Protein AF-A0A0C2CTE9-F1 (afdb_monomer)

InterPro domains:
  IPR027417 P-loop containing nucleoside triphosphate hydrolase [G3DSA:3.40.50.300] (1-88)
  IPR027417 P-loop containing nucleoside triphosphate hydrolase [SSF52540] (2-74)

Foldseek 3Di:
DCVVCVVVVHDDDDVVQQWDQDPVLRDIAGQDPNDGHHDDCVPSDDDPDDDPVRVVVVCVVCVVVLVVVVVVCVVVVHDDDPVSCVSVVD

Secondary structure (DSSP, 8-state):
--HHHHHTTPPP--HHHHEEEETTTTEEEEEETTEEEPPPTTSS--PPPPPHHHHHHHHHHHHHHHHHHHHHHHHTTPPPPHHHHHHHH-

Organism: NCBI:txid51022

Nearest PDB structures (foldseek):
  1nst-assembly1_A  TM=9.491E-01  e=1.298E-06  Homo sapiens
  1vkj-assembly1_B  TM=8.476E-01  e=7.315E-04  Mus musculus
  3uan-assembly1_A  TM=8.622E-01  e=2.492E-03  Mus musculus
  3uan-assembly2_B  TM=8.777E-01  e=2.492E-03  Mus musculus
  1zrh-assembly1_A  TM=8.603E-01  e=3.503E-03  Homo sapiens

Structure (mmCIF, N/CA/C/O backbone):
data_AF-A0A0C2CTE9-F1
#
_entry.id   AF-A0A0C2CTE9-F1
#
loop_
_atom_site.group_PDB
_atom_site.id
_atom_site.type_symbol
_atom_site.label_atom_id
_atom_site.label_alt_id
_atom_site.label_comp_id
_atom_site.label_asym_id
_atom_site.label_entity_id
_atom_site.label_seq_id
_atom_site.pdbx_PDB_ins_code
_atom_site.Cartn_x
_atom_site.Cartn_y
_atom_site.Cartn_z
_atom_site.occupancy
_atom_site.B_iso_or_equiv
_atom_site.auth_seq_id
_atom_site.auth_comp_id
_atom_site.auth_asym_id
_atom_site.auth_atom_id
_atom_site.pdbx_PDB_model_num
ATOM 1 N N . MET A 1 1 ? -10.274 -11.892 5.790 1.00 67.19 1 MET A N 1
ATOM 2 C CA . MET A 1 1 ? -9.893 -10.835 6.761 1.00 67.19 1 MET A CA 1
ATOM 3 C C . MET A 1 1 ? -9.371 -11.424 8.078 1.00 67.19 1 MET A C 1
ATOM 5 O O . MET A 1 1 ? -9.057 -10.669 8.982 1.00 67.19 1 MET A O 1
ATOM 9 N N . THR A 1 2 ? -9.232 -12.751 8.167 1.00 83.19 2 THR A N 1
ATOM 10 C CA . THR A 1 2 ? -8.794 -13.499 9.357 1.00 83.19 2 THR A CA 1
ATOM 11 C C . THR A 1 2 ? -7.393 -14.099 9.219 1.00 83.19 2 THR A C 1
ATOM 13 O O . THR A 1 2 ? -6.839 -14.565 10.205 1.00 83.19 2 THR A O 1
ATOM 16 N N . GLU A 1 3 ? -6.787 -14.034 8.026 1.00 87.62 3 GLU A N 1
ATOM 17 C CA . GLU A 1 3 ? -5.477 -14.638 7.736 1.00 87.62 3 GLU A CA 1
ATOM 18 C C . GLU A 1 3 ? -4.401 -14.244 8.763 1.00 87.62 3 GLU A C 1
ATOM 20 O O . GLU A 1 3 ? -3.605 -15.075 9.186 1.00 87.62 3 GLU A O 1
ATOM 25 N N . LEU A 1 4 ? -4.385 -12.977 9.197 1.00 87.44 4 LEU A N 1
ATOM 26 C CA . LEU A 1 4 ? -3.417 -12.501 10.184 1.00 87.44 4 LEU A CA 1
ATOM 27 C C . LEU A 1 4 ? -3.638 -13.128 11.566 1.00 87.44 4 LEU A C 1
ATOM 29 O O . LEU A 1 4 ? -2.675 -13.555 12.195 1.00 87.44 4 LEU A O 1
ATOM 33 N N . THR A 1 5 ? -4.882 -13.180 12.048 1.00 90.88 5 THR A N 1
ATOM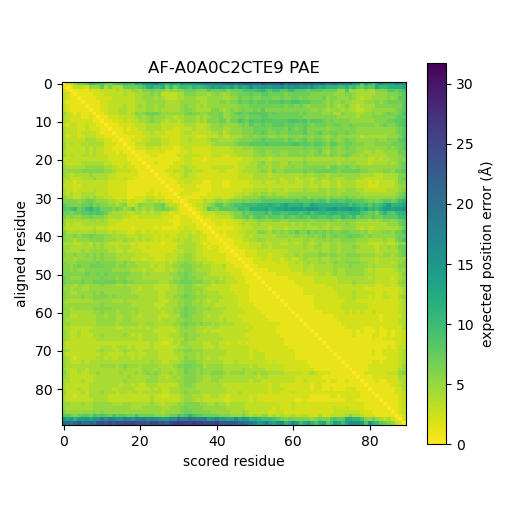 34 C CA . THR A 1 5 ? -5.185 -13.765 13.363 1.00 90.88 5 THR A CA 1
ATOM 35 C C . THR A 1 5 ? -4.928 -15.267 13.364 1.00 90.88 5 THR A C 1
ATOM 37 O O . THR A 1 5 ? -4.346 -15.771 14.316 1.00 90.88 5 THR A O 1
ATOM 40 N N . GLU A 1 6 ? -5.255 -15.954 12.267 1.00 89.81 6 GLU A N 1
ATOM 41 C CA . GLU A 1 6 ? -4.949 -17.375 12.066 1.00 89.81 6 GLU A CA 1
ATOM 42 C C . GLU A 1 6 ? -3.435 -17.632 12.109 1.00 89.81 6 GLU A C 1
ATOM 44 O O . GLU A 1 6 ? -2.975 -18.480 12.869 1.00 89.81 6 GLU A O 1
ATOM 49 N N . LYS A 1 7 ? -2.640 -16.847 11.368 1.00 89.81 7 LYS A N 1
ATOM 50 C CA . LYS A 1 7 ? -1.171 -16.974 11.348 1.00 89.81 7 LYS A CA 1
ATOM 51 C C . LYS A 1 7 ? -0.506 -16.679 12.691 1.00 89.81 7 LYS A C 1
ATOM 53 O O . LYS A 1 7 ? 0.560 -17.220 12.963 1.00 89.81 7 LYS A O 1
ATOM 58 N N . LEU A 1 8 ? -1.109 -15.822 13.512 1.00 93.69 8 LEU A N 1
ATOM 59 C CA . LEU A 1 8 ? -0.618 -15.502 14.854 1.00 93.69 8 LEU A CA 1
ATOM 60 C C . LEU A 1 8 ? -1.136 -16.467 15.936 1.00 93.69 8 LEU A C 1
ATOM 62 O O . LEU A 1 8 ? -0.796 -16.286 17.102 1.00 93.69 8 LEU A O 1
ATOM 66 N N . GLY A 1 9 ? -1.963 -17.461 15.586 1.00 93.94 9 GLY A N 1
ATOM 67 C CA . GLY A 1 9 ? -2.578 -18.376 16.555 1.00 93.94 9 GLY A CA 1
ATOM 68 C C . GLY A 1 9 ? -3.561 -17.688 17.509 1.00 93.94 9 GLY A C 1
ATOM 69 O O . GLY A 1 9 ? -3.783 -18.163 18.621 1.00 93.94 9 GLY A O 1
ATOM 70 N N . LEU A 1 10 ? -4.122 -16.546 17.104 1.00 94.75 10 LEU A N 1
ATOM 71 C CA . LEU A 1 10 ? -5.068 -15.777 17.907 1.00 94.75 10 LEU A CA 1
ATOM 72 C C . LEU A 1 10 ? -6.503 -16.286 17.709 1.00 94.75 10 LEU A C 1
ATOM 74 O O . LEU A 1 10 ? -6.837 -16.784 16.629 1.00 94.75 10 LEU A O 1
ATOM 78 N N . PRO A 1 11 ? -7.385 -16.113 18.712 1.00 93.94 11 PRO A N 1
ATOM 79 C CA . PRO A 1 11 ? -8.803 -16.412 18.563 1.00 93.94 11 PRO A CA 1
ATOM 80 C C . PRO A 1 11 ? -9.427 -15.674 17.375 1.00 93.94 11 PRO A C 1
ATOM 82 O O . PRO A 1 11 ? -9.008 -14.568 17.017 1.00 93.94 11 PRO A O 1
ATOM 85 N N . TYR A 1 12 ? -10.473 -16.269 16.797 1.00 90.81 12 TYR A N 1
ATOM 86 C CA . TYR A 1 12 ? -11.240 -15.625 15.736 1.00 90.81 12 TYR A CA 1
ATOM 87 C C . TYR A 1 12 ? -11.761 -14.262 16.201 1.00 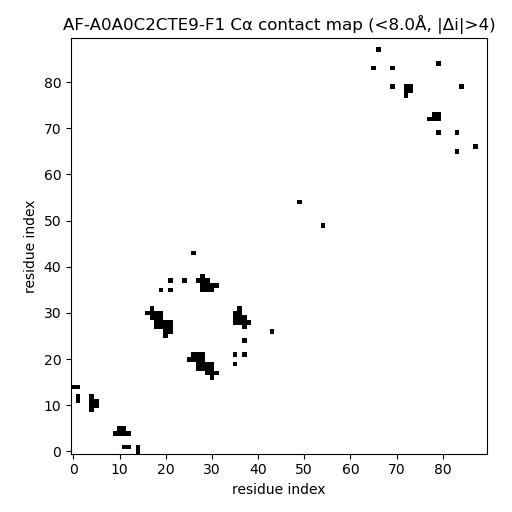90.81 12 TYR A C 1
ATOM 89 O O . TYR A 1 12 ? -12.385 -14.139 17.257 1.00 90.81 12 TYR A O 1
ATOM 97 N N . PHE A 1 13 ? -11.538 -13.247 15.370 1.00 88.75 13 PHE A N 1
ATOM 98 C CA . PHE A 1 13 ? -12.045 -11.905 15.590 1.00 88.75 13 PHE A CA 1
ATOM 99 C C . PHE A 1 13 ? -12.857 -11.449 14.378 1.00 88.75 13 PHE A C 1
ATOM 101 O O . PHE A 1 13 ? -12.356 -11.388 13.251 1.00 88.75 13 PHE A O 1
ATOM 108 N N . ASP A 1 14 ? -14.123 -11.105 14.615 1.00 89.69 14 ASP A N 1
ATOM 109 C CA . ASP A 1 14 ? -15.034 -10.648 13.569 1.00 89.69 14 ASP A CA 1
ATOM 110 C C . ASP A 1 14 ? -14.760 -9.183 13.196 1.00 89.69 14 ASP A C 1
ATOM 112 O O . ASP A 1 14 ? -15.430 -8.243 13.638 1.00 89.69 14 ASP A O 1
ATOM 116 N N . TYR A 1 15 ? -13.765 -8.982 12.332 1.00 91.00 15 TYR A N 1
ATOM 117 C CA . TYR A 1 15 ? -13.439 -7.659 11.812 1.00 91.00 15 TYR A CA 1
ATOM 118 C C . TYR A 1 15 ? -14.605 -7.015 11.045 1.00 91.00 15 TYR A C 1
ATOM 120 O O . TYR A 1 15 ? -14.642 -5.791 10.954 1.00 91.00 15 TYR A O 1
ATOM 128 N N . SER A 1 16 ? -15.574 -7.782 10.522 1.00 89.25 16 SER A N 1
ATOM 129 C CA . SER A 1 16 ? -16.708 -7.206 9.781 1.00 89.25 16 SER A CA 1
ATOM 130 C C . SER A 1 16 ? -17.613 -6.344 10.668 1.00 89.25 16 SER A C 1
ATOM 132 O O . SER A 1 16 ? -18.213 -5.383 10.192 1.00 89.25 16 SER A O 1
ATOM 134 N N . LYS A 1 17 ? -17.643 -6.639 11.975 1.00 89.50 17 LYS A N 1
ATOM 135 C CA . LYS A 1 17 ? -18.344 -5.850 12.997 1.00 89.50 17 LYS A CA 1
ATOM 136 C C . LYS A 1 17 ? -17.467 -4.765 13.619 1.00 89.50 17 LYS A C 1
ATOM 138 O O . LYS A 1 17 ? -17.986 -3.780 14.137 1.00 89.50 17 LYS A O 1
ATOM 143 N N . ALA A 1 18 ? -16.147 -4.936 13.575 1.00 92.69 18 ALA A N 1
ATOM 144 C CA . ALA A 1 18 ? -15.195 -4.039 14.226 1.00 92.69 18 ALA A CA 1
ATOM 145 C C . ALA A 1 18 ? -14.689 -2.900 13.331 1.00 92.69 18 ALA A C 1
ATOM 147 O O . ALA A 1 18 ? -14.195 -1.896 13.848 1.00 92.69 18 ALA A O 1
ATOM 148 N N . VAL A 1 19 ? -14.782 -3.029 12.003 1.00 95.25 19 VAL A N 1
ATOM 149 C CA . VAL A 1 19 ? -14.419 -1.962 11.065 1.00 95.25 19 VAL A CA 1
ATOM 150 C C . VAL A 1 19 ? -15.531 -1.681 10.063 1.00 95.25 19 VAL A C 1
ATOM 152 O O . VAL A 1 19 ? -16.188 -2.583 9.559 1.00 95.25 19 VAL A O 1
ATOM 155 N N . ARG A 1 20 ? -15.713 -0.403 9.726 1.00 94.94 20 ARG A N 1
ATOM 156 C CA . ARG A 1 20 ? -16.675 0.055 8.718 1.00 94.94 20 ARG A CA 1
ATOM 157 C C . ARG A 1 20 ? -16.001 0.998 7.737 1.00 94.94 20 ARG A C 1
ATOM 159 O O . ARG A 1 20 ? -15.171 1.818 8.131 1.00 94.94 20 ARG A O 1
ATOM 166 N N . TYR A 1 21 ? -16.378 0.919 6.465 1.00 95.50 21 TYR A N 1
ATOM 167 C CA . TYR A 1 21 ? -15.961 1.913 5.483 1.00 95.50 21 TYR A CA 1
ATOM 168 C C . TYR A 1 21 ? -16.568 3.283 5.816 1.00 95.50 21 TYR A C 1
ATOM 170 O O . TYR A 1 21 ? -17.763 3.403 6.094 1.00 95.50 21 TYR A O 1
ATOM 178 N N . SER A 1 22 ? -15.738 4.321 5.798 1.00 95.19 22 SER A N 1
ATOM 179 C CA . SER A 1 22 ? -16.174 5.710 5.910 1.00 95.19 22 SER A CA 1
ATOM 180 C C . SER A 1 22 ? -16.007 6.386 4.557 1.00 95.19 22 SER A C 1
ATOM 182 O O . SER A 1 22 ? -14.885 6.518 4.071 1.00 95.19 22 SER A O 1
ATOM 184 N N . SER A 1 23 ? -17.108 6.842 3.960 1.00 94.50 23 SER A N 1
ATOM 185 C CA . SER A 1 23 ? -17.099 7.552 2.675 1.00 94.50 23 SER A CA 1
ATOM 186 C C . SER A 1 23 ? -16.352 8.883 2.756 1.00 94.50 23 SER A C 1
ATOM 188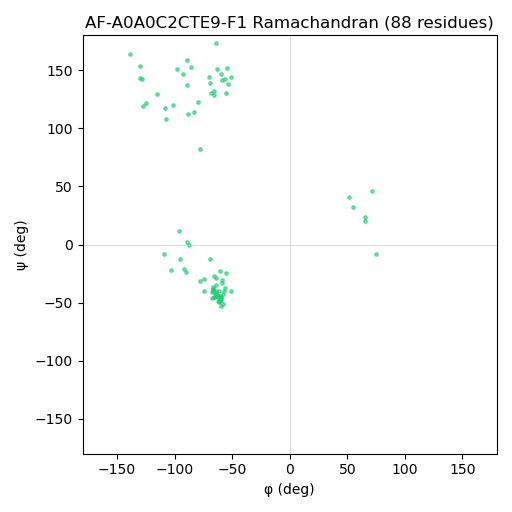 O O . SER A 1 23 ? -15.565 9.198 1.868 1.00 94.50 23 SER A O 1
ATOM 190 N N . SER A 1 24 ? -16.515 9.628 3.854 1.00 92.62 24 SER A N 1
ATOM 191 C CA . SER A 1 24 ? -15.806 10.893 4.075 1.00 92.62 24 SER A CA 1
ATOM 192 C C . SER A 1 24 ? -14.302 10.686 4.247 1.00 92.62 24 SER A C 1
ATOM 194 O O . SER A 1 24 ? -13.498 11.463 3.732 1.00 92.62 24 SER A O 1
ATOM 196 N N . LYS A 1 25 ? -13.894 9.607 4.931 1.00 95.12 25 LYS A N 1
ATOM 197 C CA . LYS A 1 25 ? -12.475 9.269 5.075 1.00 95.12 25 LYS A CA 1
ATOM 198 C C . LYS A 1 25 ? -11.908 8.622 3.812 1.00 95.12 25 LYS A C 1
ATOM 200 O O . LYS A 1 25 ? -10.725 8.817 3.547 1.00 95.12 25 LYS A O 1
ATOM 205 N N . ARG A 1 26 ? -12.731 7.881 3.062 1.00 95.81 26 ARG A N 1
ATOM 206 C CA . ARG A 1 26 ? -12.399 6.957 1.959 1.00 95.81 26 ARG A CA 1
ATOM 207 C C . ARG A 1 26 ? -11.586 5.724 2.366 1.00 95.81 26 ARG A C 1
ATOM 209 O O . ARG A 1 26 ? -10.953 5.089 1.531 1.00 95.81 26 ARG A O 1
ATOM 216 N N . PHE A 1 27 ? -11.609 5.377 3.651 1.00 97.00 27 PHE A N 1
ATOM 217 C CA . PHE A 1 27 ? -10.912 4.216 4.210 1.00 97.00 27 PHE A CA 1
ATOM 218 C C . PHE A 1 27 ? -11.803 3.503 5.231 1.00 97.00 27 PHE A C 1
ATOM 220 O O . PHE A 1 27 ? -12.776 4.074 5.732 1.00 97.00 27 PHE A O 1
ATOM 227 N N . PHE A 1 28 ? -11.445 2.263 5.563 1.00 96.50 28 PHE A N 1
ATOM 228 C CA . PHE A 1 28 ? -12.021 1.554 6.703 1.00 96.50 28 PHE A CA 1
ATOM 229 C C . PHE A 1 28 ? -11.559 2.187 8.019 1.00 96.50 28 PHE A C 1
ATOM 231 O O . PHE A 1 28 ? -10.399 2.575 8.173 1.00 96.50 28 PHE A O 1
ATOM 238 N N . CYS A 1 29 ? -12.489 2.302 8.959 1.00 96.62 29 CYS A N 1
ATOM 239 C CA . CYS A 1 29 ? -12.299 2.908 10.268 1.00 96.62 29 CYS A CA 1
ATOM 240 C C . CYS A 1 29 ? -12.827 1.971 11.354 1.00 96.62 29 CYS A C 1
ATOM 242 O O . CYS A 1 29 ? -13.727 1.173 11.099 1.00 96.62 29 CYS A O 1
ATOM 244 N N . GLN A 1 30 ? -12.287 2.086 12.564 1.00 96.25 30 GLN A N 1
ATOM 245 C CA . GLN A 1 30 ? -12.708 1.273 13.699 1.00 96.25 30 GLN A CA 1
ATOM 246 C C . GLN A 1 30 ? -14.109 1.682 14.166 1.00 96.25 30 GLN A C 1
ATOM 248 O O . GLN A 1 30 ? -14.448 2.866 14.159 1.00 96.25 30 GLN A O 1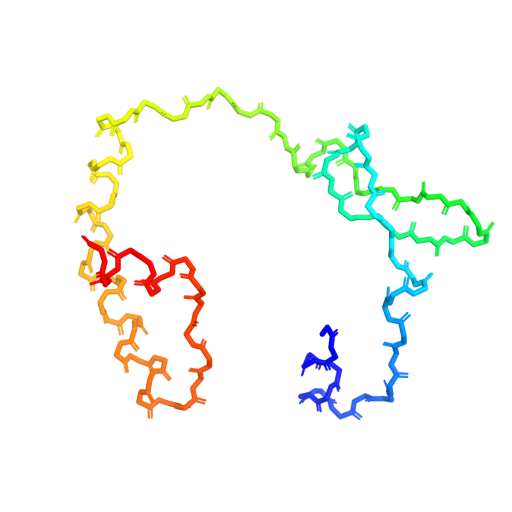
ATOM 253 N N . VAL A 1 31 ? -14.906 0.714 14.604 1.00 95.19 31 VAL A N 1
ATOM 254 C CA . VAL A 1 31 ? -16.170 0.932 15.309 1.00 95.19 31 VAL A CA 1
ATOM 255 C C . VAL A 1 31 ? -15.924 0.711 16.800 1.00 95.19 31 VAL A C 1
ATOM 257 O O . VAL A 1 31 ? -15.503 -0.367 17.208 1.00 95.19 31 VAL A O 1
ATOM 260 N N . ILE A 1 32 ? -16.158 1.741 17.612 1.00 91.75 32 ILE A N 1
ATOM 261 C CA . ILE A 1 32 ? -16.058 1.692 19.076 1.00 91.75 32 ILE A CA 1
ATOM 262 C C . ILE A 1 32 ? -17.374 2.227 19.623 1.00 91.75 32 ILE A C 1
ATOM 264 O O . ILE A 1 32 ? -17.724 3.366 19.321 1.00 91.75 32 ILE A O 1
ATOM 268 N N . GLU A 1 33 ? -18.116 1.413 20.378 1.00 88.94 33 GLU A N 1
ATOM 269 C CA . GLU A 1 33 ? -19.406 1.813 20.975 1.00 88.94 33 GLU A CA 1
ATOM 270 C C . GLU A 1 33 ? -20.378 2.417 19.937 1.00 88.94 33 GLU A C 1
ATOM 272 O O . GLU A 1 33 ? -21.008 3.451 20.149 1.00 88.94 33 GLU A O 1
ATOM 277 N N . GLY A 1 34 ? -20.425 1.825 18.738 1.00 85.12 34 GLY A N 1
ATOM 278 C CA . GLY A 1 34 ? -21.241 2.312 17.618 1.00 85.12 34 GLY A CA 1
ATOM 279 C C . GLY A 1 34 ? -20.704 3.566 16.909 1.00 85.12 34 GLY A C 1
ATOM 280 O O . GLY A 1 34 ? -21.189 3.915 15.832 1.00 85.12 34 GLY A O 1
ATOM 281 N N . LYS A 1 35 ? -19.665 4.224 17.437 1.00 89.00 35 LYS A N 1
ATOM 282 C CA . LYS A 1 35 ? -19.023 5.389 16.815 1.00 89.00 35 LYS A CA 1
ATOM 283 C C . LYS A 1 35 ? -17.898 4.962 15.881 1.00 89.00 35 LYS A C 1
ATOM 285 O O . LYS A 1 35 ? -17.075 4.107 16.201 1.00 89.00 35 LYS A O 1
ATOM 290 N N . THR A 1 36 ? -17.831 5.597 14.713 1.00 93.75 36 THR A N 1
ATOM 291 C CA . THR A 1 36 ? -16.741 5.385 13.754 1.00 93.75 36 THR A CA 1
ATOM 292 C C . THR A 1 36 ? -15.536 6.251 14.122 1.00 93.75 36 THR A C 1
ATOM 294 O O . THR A 1 36 ? -15.589 7.476 14.018 1.00 93.75 36 THR A O 1
ATOM 297 N N . LYS A 1 37 ? -14.427 5.618 14.508 1.00 95.75 37 LYS A N 1
ATOM 298 C CA . LYS A 1 37 ? -13.146 6.263 14.804 1.00 95.75 37 LYS A CA 1
ATOM 299 C C . LYS A 1 37 ? -12.144 5.961 13.692 1.00 95.75 37 LYS A C 1
ATOM 301 O O . LYS A 1 37 ? -11.655 4.843 13.542 1.00 95.75 37 LYS A O 1
ATOM 306 N N . CYS A 1 38 ? -11.852 6.973 12.882 1.00 96.50 38 CYS A N 1
ATOM 307 C CA . CYS A 1 38 ? -10.892 6.870 11.787 1.00 96.50 38 CYS A CA 1
ATOM 308 C C . CYS A 1 38 ? -9.468 7.217 12.233 1.00 96.50 38 CYS A C 1
ATOM 310 O O . CYS A 1 38 ? -9.262 7.955 13.197 1.00 96.50 38 CYS A O 1
ATOM 312 N N . LEU A 1 39 ? -8.480 6.739 11.473 1.00 96.44 39 LEU A N 1
ATOM 313 C CA . LEU A 1 39 ? -7.102 7.208 11.607 1.00 96.44 39 LEU A CA 1
ATOM 314 C C . LEU A 1 39 ? -7.018 8.720 11.341 1.00 96.44 39 LEU A C 1
ATOM 316 O O . LEU A 1 39 ? -7.754 9.259 10.508 1.00 96.44 39 LEU A O 1
ATOM 320 N N . GLY A 1 40 ? -6.100 9.389 12.043 1.00 95.31 40 GLY A N 1
ATOM 321 C CA . GLY A 1 40 ? -5.930 10.840 11.981 1.00 95.31 40 GLY A CA 1
ATOM 322 C C . GLY A 1 40 ? -5.499 11.371 10.607 1.00 95.31 40 GLY A C 1
ATOM 323 O O . GLY A 1 40 ? -5.142 10.619 9.698 1.00 95.31 40 GLY A O 1
ATOM 324 N N . ARG A 1 41 ? -5.472 12.705 10.475 1.00 93.12 41 ARG A N 1
ATOM 325 C CA . ARG A 1 41 ? -5.197 13.431 9.214 1.00 93.12 41 ARG A CA 1
ATOM 326 C C . ARG A 1 41 ? -3.873 13.051 8.536 1.00 93.12 41 ARG A C 1
ATOM 328 O O . ARG A 1 41 ? -3.739 13.187 7.325 1.00 93.12 41 ARG A O 1
ATOM 335 N N . GLY A 1 42 ? -2.899 12.547 9.294 1.00 95.88 42 GLY A N 1
ATOM 336 C CA . GLY A 1 42 ? -1.622 12.071 8.758 1.00 95.88 42 GLY A CA 1
ATOM 337 C C . GLY A 1 42 ? -1.703 10.789 7.917 1.00 95.88 42 GLY A C 1
ATOM 338 O O . GLY A 1 42 ? -0.724 10.462 7.254 1.00 95.88 42 GLY A O 1
ATOM 339 N N . LYS A 1 43 ? -2.826 10.055 7.927 1.00 96.56 43 LYS A N 1
ATOM 340 C CA . LYS A 1 43 ? -2.989 8.773 7.221 1.00 96.56 43 LYS A CA 1
ATOM 341 C C . LYS A 1 43 ? -4.050 8.884 6.127 1.00 96.56 43 LYS A C 1
ATOM 343 O O . LYS A 1 43 ? -5.170 9.318 6.391 1.00 96.56 43 LYS A O 1
ATOM 348 N N . GLY A 1 44 ? -3.720 8.457 4.907 1.00 94.81 44 GLY A N 1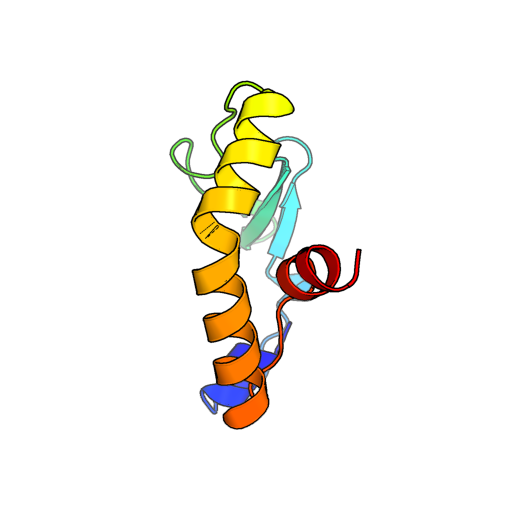
ATOM 349 C CA . GLY A 1 44 ? -4.601 8.601 3.741 1.00 94.81 44 GLY A CA 1
ATOM 350 C C . GLY A 1 44 ? -4.709 10.052 3.268 1.00 94.81 44 GLY A C 1
ATOM 351 O O . GLY A 1 44 ? -5.818 10.554 3.082 1.00 94.81 44 GLY A O 1
ATOM 352 N N . ARG A 1 45 ? -3.558 10.733 3.164 1.00 95.88 45 ARG A N 1
ATOM 353 C CA . ARG A 1 45 ? -3.452 12.085 2.602 1.00 95.88 45 ARG A CA 1
ATOM 354 C C . ARG A 1 45 ? -3.859 12.072 1.131 1.00 95.88 45 ARG A C 1
ATOM 356 O O . ARG A 1 45 ? -3.690 11.068 0.442 1.00 95.88 45 ARG A O 1
ATOM 363 N N . VAL A 1 46 ? -4.383 13.200 0.667 1.00 93.62 46 VAL A N 1
ATOM 364 C CA . VAL A 1 46 ? -4.687 13.401 -0.748 1.00 93.62 46 VAL A CA 1
ATOM 365 C C . VAL A 1 46 ? -3.441 13.959 -1.408 1.00 93.62 46 VAL A C 1
ATOM 367 O O . VAL A 1 46 ? -3.029 15.073 -1.096 1.00 93.62 46 VAL A O 1
ATOM 370 N N . TYR A 1 47 ? -2.834 13.159 -2.273 1.00 94.50 47 TYR A N 1
ATOM 371 C CA . TYR A 1 47 ? -1.763 13.606 -3.151 1.00 94.50 47 TYR A CA 1
ATOM 372 C C . TYR A 1 47 ? -2.358 13.929 -4.524 1.00 94.50 47 TYR A C 1
ATOM 374 O O . TYR A 1 47 ? -3.371 13.321 -4.892 1.00 94.50 47 TYR A O 1
ATOM 382 N N . PRO A 1 48 ? -1.759 14.860 -5.283 1.00 96.69 48 PRO A N 1
ATOM 383 C CA . PRO A 1 48 ? -2.072 15.004 -6.697 1.00 96.69 48 PRO A CA 1
ATOM 384 C C . PRO A 1 48 ? -1.965 13.646 -7.412 1.00 96.69 48 PRO A C 1
ATOM 386 O O . PRO A 1 48 ? -1.100 12.842 -7.042 1.00 96.69 48 PRO A O 1
ATOM 389 N N . PRO A 1 49 ? -2.823 13.367 -8.409 1.00 95.81 49 PRO A N 1
ATOM 390 C CA . PRO A 1 49 ? -2.678 12.175 -9.232 1.00 95.81 49 PRO A CA 1
ATOM 391 C C . PRO A 1 49 ? -1.271 12.098 -9.833 1.00 95.81 49 PRO A C 1
ATOM 393 O O . PRO A 1 49 ? -0.722 13.105 -10.279 1.00 95.81 49 PRO A O 1
ATOM 396 N N . MET A 1 50 ? -0.683 10.903 -9.830 1.00 96.50 50 MET A N 1
ATOM 397 C CA . MET A 1 50 ? 0.621 10.673 -10.448 1.00 96.50 50 MET A CA 1
ATOM 398 C C . MET A 1 50 ? 0.495 10.795 -11.976 1.00 96.50 50 MET A C 1
ATOM 400 O O . MET A 1 50 ? -0.393 10.147 -12.536 1.00 96.50 50 MET A O 1
ATOM 404 N N . PRO A 1 51 ? 1.362 11.570 -12.658 1.00 97.62 51 PRO A N 1
ATOM 405 C CA . PRO A 1 51 ? 1.377 11.621 -14.116 1.00 97.62 51 PRO A CA 1
ATOM 406 C C . PRO A 1 51 ? 1.625 10.232 -14.727 1.00 97.62 51 PRO A C 1
ATOM 408 O O . PRO A 1 51 ? 2.449 9.484 -14.184 1.00 97.62 51 PRO A O 1
ATOM 411 N N . PRO A 1 52 ? 0.970 9.878 -15.847 1.00 96.94 52 PRO A N 1
ATOM 412 C CA . PRO A 1 52 ? 1.153 8.578 -16.489 1.00 96.94 52 PRO A CA 1
ATOM 413 C C . PRO A 1 52 ? 2.611 8.276 -16.855 1.00 96.94 52 PRO A C 1
ATOM 415 O O . PRO A 1 52 ? 3.061 7.145 -16.675 1.00 96.94 52 PRO A O 1
ATOM 418 N N . GLU A 1 53 ? 3.382 9.277 -17.295 1.00 97.50 53 GLU A N 1
ATOM 419 C CA . GLU A 1 53 ? 4.792 9.084 -17.657 1.00 97.50 53 GLU A CA 1
ATOM 420 C C . GLU A 1 53 ? 5.639 8.738 -16.431 1.00 97.50 53 GLU A C 1
ATOM 422 O O . GLU A 1 53 ? 6.515 7.871 -16.485 1.00 97.50 53 GLU A O 1
ATOM 427 N N . LEU A 1 54 ? 5.360 9.391 -15.298 1.00 97.69 54 LEU A N 1
ATOM 428 C CA . LEU A 1 54 ? 6.044 9.107 -14.041 1.00 97.69 54 LEU A CA 1
ATOM 429 C C . LEU A 1 54 ? 5.678 7.715 -13.521 1.00 97.69 54 LEU A C 1
ATOM 431 O O . LEU A 1 54 ? 6.559 6.987 -13.066 1.00 97.69 54 LEU A O 1
ATOM 435 N N . TRP A 1 55 ? 4.406 7.330 -13.625 1.00 95.62 55 TRP A N 1
ATOM 436 C CA . TRP A 1 55 ? 3.940 5.997 -13.251 1.00 95.62 55 TRP A CA 1
ATOM 437 C C . TRP A 1 55 ? 4.637 4.905 -14.072 1.00 95.62 55 TRP A C 1
ATOM 439 O O . TRP A 1 55 ? 5.201 3.972 -13.500 1.00 95.62 55 TRP A O 1
ATOM 449 N N . ALA A 1 56 ? 4.696 5.067 -15.398 1.00 95.56 56 ALA A N 1
ATOM 450 C CA . ALA A 1 56 ? 5.390 4.139 -16.290 1.00 95.56 56 ALA A CA 1
ATOM 451 C C . ALA A 1 56 ? 6.891 4.054 -15.971 1.00 95.56 56 ALA A C 1
ATOM 453 O O . ALA A 1 56 ? 7.452 2.963 -15.864 1.00 95.56 56 ALA A O 1
ATOM 454 N N . ARG A 1 57 ? 7.543 5.202 -15.742 1.00 97.56 57 ARG A N 1
ATOM 455 C CA . ARG A 1 57 ? 8.959 5.245 -15.362 1.00 97.56 57 ARG A CA 1
ATOM 456 C C . ARG A 1 57 ? 9.221 4.513 -14.047 1.00 97.56 57 ARG A C 1
ATOM 458 O O . ARG A 1 57 ? 10.192 3.767 -13.969 1.00 97.56 57 ARG A O 1
ATOM 465 N N . LEU A 1 58 ? 8.382 4.706 -13.030 1.00 97.12 58 LEU A N 1
ATOM 466 C CA . LEU A 1 58 ? 8.532 4.022 -11.743 1.00 97.12 58 LEU A CA 1
ATOM 467 C C . LEU A 1 58 ? 8.340 2.510 -11.881 1.00 97.12 58 LEU A C 1
ATOM 469 O O . LEU A 1 58 ? 9.131 1.755 -11.321 1.00 97.12 58 LEU A O 1
ATOM 473 N N . ASN A 1 59 ? 7.361 2.060 -12.666 1.00 95.44 59 ASN A N 1
ATOM 474 C CA . ASN A 1 59 ? 7.183 0.630 -12.922 1.00 95.44 59 ASN A CA 1
ATOM 475 C C . ASN A 1 59 ? 8.397 0.013 -13.616 1.00 95.44 59 ASN A C 1
ATOM 477 O O . ASN A 1 59 ? 8.815 -1.072 -13.227 1.00 95.44 59 ASN A O 1
ATOM 481 N N . ASN A 1 60 ? 9.010 0.719 -14.570 1.00 96.38 60 ASN A N 1
ATOM 482 C CA . ASN A 1 60 ? 10.243 0.262 -15.211 1.00 96.38 60 ASN A CA 1
ATOM 483 C C . ASN A 1 60 ? 11.409 0.171 -14.217 1.00 96.38 60 ASN A C 1
ATOM 485 O O . ASN A 1 60 ? 12.150 -0.808 -14.240 1.00 96.38 60 ASN A O 1
ATOM 489 N N . VAL A 1 61 ? 11.555 1.160 -13.324 1.00 98.06 61 VAL A N 1
ATOM 490 C CA . VAL A 1 61 ? 12.593 1.157 -12.277 1.00 98.06 61 VAL A CA 1
ATOM 491 C C . VAL A 1 61 ? 12.433 -0.045 -11.345 1.00 98.06 61 VAL A C 1
ATOM 493 O O . VAL A 1 61 ? 13.412 -0.728 -11.070 1.00 98.06 61 VAL A O 1
ATOM 496 N N . PHE A 1 62 ? 11.209 -0.341 -10.903 1.00 97.81 62 PHE A N 1
ATOM 497 C CA . PHE A 1 62 ? 10.942 -1.431 -9.958 1.00 97.81 62 PHE A CA 1
ATOM 498 C C . PHE A 1 62 ? 10.672 -2.788 -10.618 1.00 97.81 62 PHE A C 1
ATOM 500 O O . PHE A 1 62 ? 10.387 -3.755 -9.915 1.00 97.81 62 PHE A O 1
ATOM 507 N N . LEU A 1 63 ? 10.738 -2.907 -11.947 1.00 96.75 63 LEU A N 1
ATOM 508 C CA . LEU A 1 63 ? 10.370 -4.140 -12.649 1.00 96.75 63 LEU A CA 1
ATOM 509 C C . LEU A 1 63 ? 11.226 -5.333 -12.206 1.00 96.75 63 LEU A C 1
ATOM 511 O O . LEU A 1 63 ? 10.701 -6.420 -11.942 1.00 96.75 63 LEU A O 1
ATOM 515 N N . GLN A 1 64 ? 12.541 -5.131 -12.101 1.00 97.75 64 GLN A N 1
ATOM 516 C CA . G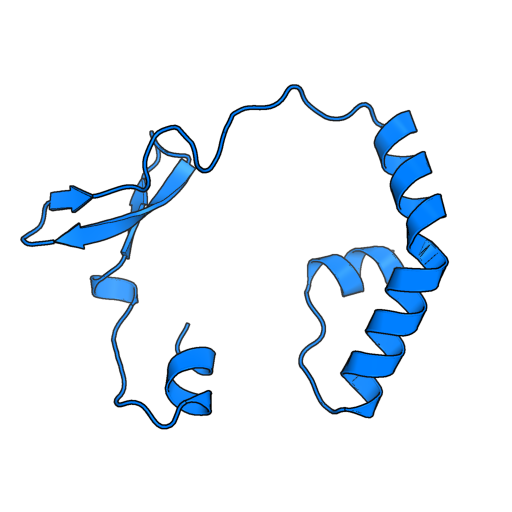LN A 1 64 ? 13.466 -6.179 -11.666 1.00 97.75 64 GLN A CA 1
ATOM 517 C C . GLN A 1 64 ? 13.192 -6.593 -10.216 1.00 97.75 64 GLN A C 1
ATOM 519 O O . GLN A 1 64 ? 13.073 -7.788 -9.935 1.00 97.75 64 GLN A O 1
ATOM 524 N N . ASP A 1 65 ? 12.992 -5.619 -9.326 1.00 98.38 65 ASP A N 1
ATOM 525 C CA . ASP A 1 65 ? 12.686 -5.855 -7.913 1.00 98.38 65 ASP A CA 1
ATOM 526 C C . ASP A 1 65 ? 11.356 -6.592 -7.739 1.00 98.38 65 ASP A C 1
ATOM 528 O O . ASP A 1 65 ? 11.266 -7.571 -7.000 1.00 98.38 65 ASP A O 1
ATOM 532 N N . ASN A 1 66 ? 10.324 -6.179 -8.475 1.00 98.06 66 ASN A N 1
ATOM 533 C CA . ASN A 1 66 ? 9.004 -6.800 -8.449 1.00 98.06 66 ASN A CA 1
ATOM 534 C C . ASN A 1 66 ? 9.034 -8.228 -9.010 1.00 98.06 66 ASN A C 1
ATOM 536 O O . ASN A 1 66 ? 8.373 -9.118 -8.472 1.00 98.06 66 ASN A O 1
ATOM 540 N N . THR A 1 67 ? 9.850 -8.483 -10.035 1.00 97.88 67 THR A N 1
ATOM 541 C CA . THR A 1 67 ? 10.073 -9.836 -10.566 1.00 97.88 67 THR A CA 1
ATOM 542 C C . THR A 1 67 ? 10.769 -10.725 -9.534 1.00 97.88 67 THR A C 1
ATOM 544 O O . THR A 1 67 ? 10.369 -11.875 -9.324 1.00 97.88 67 THR A O 1
ATOM 547 N N . ALA A 1 68 ? 11.805 -10.208 -8.869 1.00 98.25 68 ALA A N 1
ATOM 548 C CA . ALA A 1 68 ? 12.504 -10.919 -7.803 1.00 98.25 68 ALA A CA 1
ATOM 549 C C . ALA A 1 68 ? 11.573 -11.198 -6.613 1.00 98.25 68 ALA A C 1
ATOM 551 O O . ALA A 1 68 ? 11.524 -12.331 -6.129 1.00 98.25 68 ALA A O 1
ATOM 552 N N . LEU A 1 69 ? 10.772 -10.210 -6.203 1.00 98.31 69 LEU A N 1
ATOM 553 C CA . LEU A 1 69 ? 9.763 -10.342 -5.155 1.00 98.31 69 LEU A CA 1
ATOM 554 C C . LEU A 1 69 ? 8.728 -11.413 -5.509 1.00 98.31 69 LEU A C 1
ATOM 556 O O . LEU A 1 69 ? 8.436 -12.271 -4.680 1.00 98.31 69 LEU A O 1
ATOM 560 N N . HIS A 1 70 ? 8.208 -11.417 -6.738 1.00 97.81 70 HIS A N 1
ATOM 561 C CA . HIS A 1 70 ? 7.260 -12.433 -7.190 1.00 97.81 70 HIS A CA 1
ATOM 562 C C . HIS A 1 70 ? 7.850 -13.845 -7.076 1.00 97.81 70 HIS A C 1
ATOM 564 O O . HIS A 1 70 ? 7.253 -14.725 -6.451 1.00 97.81 70 HIS A O 1
ATOM 570 N N . LYS A 1 71 ? 9.054 -14.058 -7.625 1.00 97.75 71 LYS A N 1
ATOM 571 C CA . LYS A 1 71 ? 9.763 -15.346 -7.544 1.00 97.75 71 LYS A CA 1
ATOM 572 C C . LYS A 1 71 ? 9.994 -15.770 -6.094 1.00 97.75 71 LYS A C 1
ATOM 574 O O . LYS A 1 71 ? 9.791 -16.937 -5.765 1.00 97.75 71 LYS A O 1
ATOM 579 N N . PHE A 1 72 ? 10.388 -14.833 -5.232 1.00 98.44 72 PHE A N 1
ATOM 580 C CA . PHE A 1 72 ? 10.581 -15.079 -3.807 1.00 98.44 72 PHE A CA 1
ATOM 581 C C . PHE A 1 72 ? 9.284 -15.529 -3.127 1.00 98.44 72 PHE A C 1
ATOM 583 O O . PHE A 1 72 ? 9.290 -16.544 -2.434 1.00 98.44 72 PHE A O 1
ATOM 590 N N . LEU A 1 73 ? 8.171 -14.821 -3.337 1.00 97.94 73 LEU A N 1
ATOM 591 C CA . LEU A 1 73 ? 6.889 -15.159 -2.715 1.00 97.94 73 LEU A CA 1
ATOM 592 C C . LEU A 1 73 ? 6.411 -16.550 -3.147 1.00 97.94 73 LEU A C 1
ATOM 594 O O . LEU A 1 73 ? 6.071 -17.361 -2.290 1.00 97.94 73 LEU A O 1
ATOM 598 N N . VAL A 1 74 ? 6.477 -16.860 -4.447 1.00 97.12 74 VAL A N 1
ATOM 599 C CA . VAL A 1 74 ? 6.096 -18.179 -4.981 1.00 97.12 74 VAL A CA 1
ATOM 600 C C . VAL A 1 74 ? 6.980 -19.288 -4.413 1.00 97.12 74 VAL A C 1
ATOM 602 O O . VAL A 1 74 ? 6.460 -20.285 -3.915 1.00 97.12 74 VAL A O 1
ATOM 605 N N . LYS A 1 75 ? 8.308 -19.107 -4.429 1.00 98.19 75 LYS A N 1
ATOM 606 C CA . LYS A 1 75 ? 9.267 -20.095 -3.908 1.00 98.19 75 LYS A CA 1
ATOM 607 C C . LYS A 1 75 ? 9.035 -20.414 -2.429 1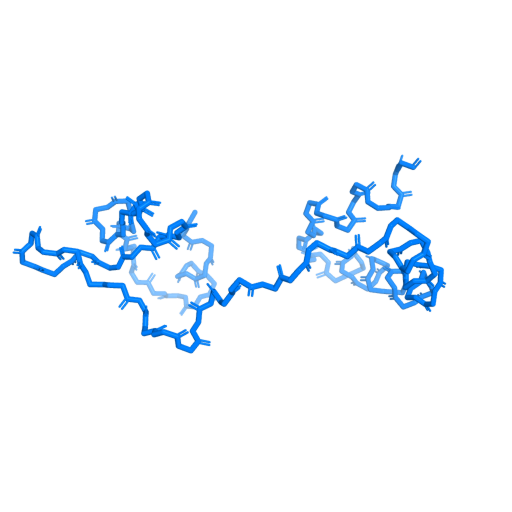.00 98.19 75 LYS A C 1
ATOM 609 O O . LYS A 1 75 ? 9.277 -21.538 -2.011 1.00 98.19 75 LYS A O 1
ATOM 614 N N . ASN A 1 76 ? 8.586 -19.434 -1.649 1.00 97.94 76 ASN A N 1
ATOM 615 C CA . ASN A 1 76 ? 8.331 -19.587 -0.217 1.00 97.94 76 ASN A CA 1
ATOM 616 C C . ASN A 1 76 ? 6.857 -19.883 0.108 1.00 97.94 76 ASN A C 1
ATOM 618 O O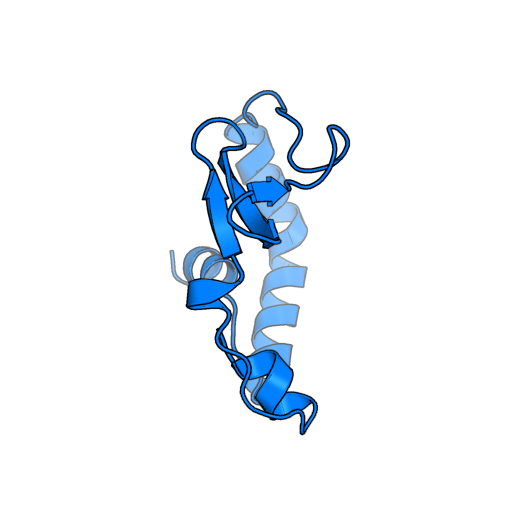 . ASN A 1 76 ? 6.468 -19.791 1.269 1.00 97.94 76 ASN A O 1
ATOM 622 N N . HIS A 1 77 ? 6.028 -20.211 -0.891 1.00 95.62 77 HIS A N 1
ATOM 623 C CA . HIS A 1 77 ? 4.598 -20.493 -0.714 1.00 95.62 77 HIS A CA 1
ATOM 624 C C . HIS A 1 77 ? 3.822 -19.361 -0.010 1.00 95.62 77 HIS A C 1
ATOM 626 O O . HIS A 1 77 ? 2.857 -19.597 0.718 1.00 95.62 77 HIS A O 1
ATOM 632 N N . LEU A 1 78 ? 4.237 -18.111 -0.228 1.00 94.62 78 LEU A N 1
ATOM 633 C CA . LEU A 1 78 ? 3.570 -16.918 0.283 1.00 94.62 78 LEU A CA 1
ATOM 634 C C . LEU A 1 78 ? 2.565 -16.379 -0.748 1.00 94.62 78 LEU A C 1
ATOM 636 O O . LEU A 1 78 ? 2.808 -16.461 -1.956 1.00 94.62 78 LEU A O 1
ATOM 640 N N . PRO A 1 79 ? 1.438 -15.791 -0.306 1.00 94.12 79 PRO A N 1
ATOM 641 C CA . PRO A 1 79 ? 0.434 -15.265 -1.220 1.00 94.12 79 PRO A CA 1
ATOM 642 C C . PRO A 1 79 ? 0.984 -14.086 -2.029 1.00 94.12 79 PRO A C 1
ATOM 644 O O . PRO A 1 79 ? 1.478 -13.106 -1.471 1.00 94.12 79 PRO A O 1
ATOM 647 N N . VAL A 1 80 ? 0.838 -14.152 -3.354 1.00 96.31 80 VAL A N 1
ATOM 648 C CA . VAL A 1 80 ? 1.232 -13.057 -4.248 1.00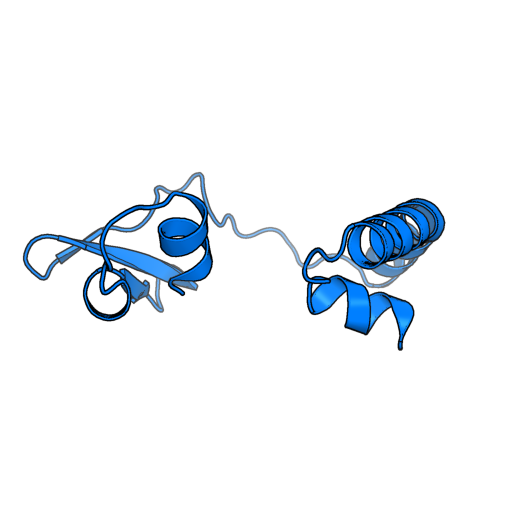 96.31 80 VAL A CA 1
ATOM 649 C C . VAL A 1 80 ? 0.150 -11.963 -4.250 1.00 96.31 80 VAL A C 1
ATOM 651 O O . VAL A 1 80 ? -1.011 -12.242 -4.599 1.00 96.31 80 VAL A O 1
ATOM 654 N N . PRO A 1 81 ? 0.494 -10.704 -3.905 1.00 96.25 81 PRO A N 1
ATOM 655 C CA . PRO A 1 81 ? -0.454 -9.596 -3.916 1.00 96.25 81 PRO A CA 1
ATOM 656 C C . PRO A 1 81 ? -1.122 -9.405 -5.281 1.00 96.25 81 PRO A C 1
ATOM 658 O O . PRO A 1 81 ? -0.481 -9.517 -6.323 1.00 96.25 81 PRO A O 1
ATOM 661 N N . LYS A 1 82 ? -2.417 -9.059 -5.281 1.00 96.06 82 LYS A N 1
ATOM 662 C CA . LYS A 1 82 ? -3.189 -8.848 -6.522 1.00 96.06 82 LYS A CA 1
ATOM 663 C C . LYS A 1 82 ? -2.577 -7.778 -7.431 1.00 96.06 82 LYS A C 1
ATOM 665 O O . LYS A 1 82 ? -2.546 -7.969 -8.637 1.00 96.06 82 LYS A O 1
ATOM 670 N N . TRP A 1 83 ? -2.081 -6.682 -6.852 1.00 95.56 83 TRP A N 1
ATOM 671 C CA . TRP A 1 83 ? -1.455 -5.597 -7.613 1.00 95.56 83 TRP A CA 1
ATOM 672 C C . TRP A 1 83 ? -0.172 -6.053 -8.318 1.00 95.56 83 TRP A C 1
ATOM 674 O O . TRP A 1 83 ? 0.098 -5.605 -9.422 1.00 95.56 83 TRP A O 1
ATOM 684 N N . LEU A 1 84 ? 0.591 -6.959 -7.695 1.00 96.69 84 LEU A N 1
ATOM 685 C CA . LEU A 1 84 ? 1.844 -7.464 -8.248 1.00 96.69 84 LEU A CA 1
ATOM 686 C C . LEU A 1 84 ? 1.576 -8.440 -9.395 1.00 96.69 84 LEU A C 1
ATOM 688 O O . LEU A 1 84 ? 2.254 -8.374 -10.411 1.00 96.69 84 LEU A O 1
ATOM 692 N N . ARG A 1 85 ? 0.553 -9.295 -9.258 1.00 94.94 85 ARG A N 1
ATOM 693 C CA . ARG A 1 85 ? 0.083 -10.150 -10.359 1.00 94.94 85 ARG A CA 1
ATOM 694 C C . ARG A 1 85 ? -0.371 -9.324 -11.554 1.00 94.94 85 ARG A C 1
ATOM 696 O O . ARG A 1 85 ? 0.169 -9.487 -12.635 1.00 94.94 85 ARG A O 1
ATOM 703 N N . ALA A 1 86 ? -1.266 -8.362 -11.329 1.00 94.00 86 ALA A N 1
ATOM 704 C CA . ALA A 1 86 ? -1.766 -7.490 -12.391 1.00 94.00 86 ALA A CA 1
ATOM 705 C C . ALA A 1 86 ? -0.658 -6.686 -13.096 1.00 94.00 86 ALA A C 1
ATOM 707 O O . ALA A 1 86 ? -0.797 -6.379 -14.271 1.00 94.00 86 ALA A O 1
ATOM 708 N N . LEU A 1 87 ? 0.424 -6.343 -12.388 1.00 92.56 87 LEU A N 1
ATOM 709 C CA . LEU A 1 87 ? 1.563 -5.622 -12.959 1.00 92.56 87 LEU A CA 1
ATOM 710 C C . LEU A 1 87 ? 2.457 -6.497 -13.854 1.00 92.56 87 LEU A C 1
ATOM 712 O O . LEU A 1 87 ? 3.120 -5.959 -14.730 1.00 92.56 87 LEU A O 1
ATOM 716 N N . LEU A 1 88 ? 2.535 -7.805 -13.592 1.00 90.56 88 LEU A N 1
ATOM 717 C CA . LEU A 1 88 ? 3.436 -8.729 -14.298 1.00 90.56 88 LEU A CA 1
ATOM 718 C C . LEU A 1 88 ? 2.720 -9.596 -15.346 1.00 90.56 88 LEU A C 1
ATOM 720 O O . LEU A 1 88 ? 3.375 -10.135 -16.233 1.00 90.56 88 LEU A O 1
ATOM 724 N N . GLU A 1 89 ? 1.406 -9.777 -15.207 1.00 79.81 89 GLU A N 1
ATOM 725 C CA . GLU A 1 89 ? 0.551 -10.561 -16.113 1.00 79.81 89 GLU A CA 1
ATOM 726 C C . GLU A 1 89 ? -0.144 -9.696 -17.182 1.00 79.81 89 GLU A C 1
ATOM 728 O O . GLU A 1 89 ? -0.734 -10.249 -18.111 1.00 79.81 89 GLU A O 1
ATOM 733 N N . GLY A 1 90 ? -0.114 -8.367 -17.032 1.00 58.09 90 GLY A N 1
ATOM 734 C CA . GLY A 1 90 ? -0.630 -7.389 -17.999 1.00 58.09 90 GLY A CA 1
ATOM 735 C C . GLY A 1 90 ? 0.479 -6.764 -18.830 1.00 58.09 90 GLY A C 1
ATOM 736 O O . GLY A 1 90 ? 0.161 -6.340 -19.961 1.00 58.09 90 GLY A O 1
#

Solvent-accessible surface area (backbone atoms only — not comparable to full-atom values): 5755 Å² total; per-residue (Å²): 140,49,67,67,38,59,75,68,74,45,75,92,66,71,54,80,77,38,39,43,77,34,80,91,74,72,42,74,20,40,47,54,96,89,41,81,50,62,79,56,84,90,56,84,65,89,70,82,83,78,53,70,70,58,53,54,51,50,50,62,71,43,42,64,56,51,52,52,50,51,53,51,29,58,77,67,75,41,87,75,54,67,70,59,50,56,68,74,78,105

pLDDT: mean 93.77, std 5.92, range [58.09, 98.44]

Sequence (90 aa):
MTELTEKLGLPYFDYSKAVRYSSSKRFFCQVIEGKTKCLGRGKGRVYPPMPPELWARLNNVFLQDNTALHKFLVKNHLPVPKWLRALLEG

Mean predicted aligned error: 4.27 Å

Radius of gyration: 17.89 Å; Cα contacts (8 Å, |Δi|>4): 56; chains: 1; bounding box: 35×36×39 Å